Protein AF-A0A318JAJ0-F1 (afdb_monomer)

Nearest PDB structures (foldseek):
  3brn-assembly2_B  TM=4.267E-01  e=3.899E+00  Argas monolakensis
  1l2h-assembly1_A  TM=2.258E-01  e=1.614E+00  Homo sapiens
  7qfq-assembly1_A  TM=2.840E-01  e=5.426E+00  Clostridium botulinum

Sequence (122 aa):
MAQTAVVNPYGKFLEGEDVEIEVAHFAAKNANGLYDVLLKMRGAAAFNAGIDGKTIKYTAVPGGSGVDYQFNGKTRMTMRQNNGISQYQVYLDGRGIAISEVRVRSQEVRPLHLLTASTEGK

Mean predicted aligned error: 5.14 Å

Organism: NCBI:txid401470

pLDDT: mean 87.94, std 11.81, range [30.14, 96.38]

Radius of gyration: 13.62 Å; Cα contacts (8 Å, |Δi|>4): 288; chains: 1; bounding box: 30×40×29 Å

Structure (mmCIF, N/CA/C/O backbone):
data_AF-A0A318JAJ0-F1
#
_entry.id   AF-A0A318JAJ0-F1
#
loop_
_atom_site.group_PD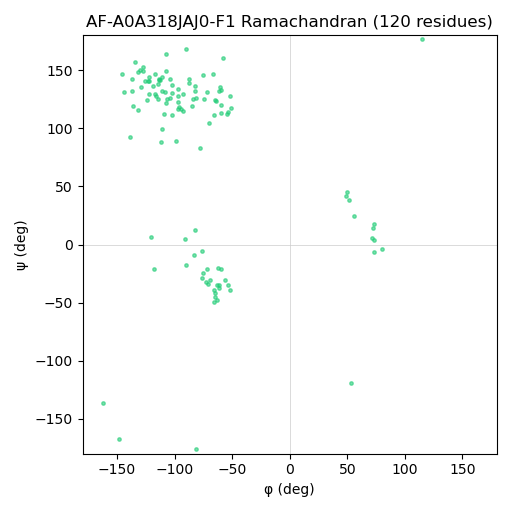B
_atom_site.id
_atom_site.type_symbol
_atom_site.label_atom_id
_atom_site.label_alt_id
_atom_site.label_comp_id
_atom_site.label_asym_id
_atom_site.label_entity_id
_atom_site.label_seq_id
_atom_site.pdbx_PDB_ins_code
_atom_site.Cartn_x
_atom_site.Cartn_y
_atom_site.Cartn_z
_atom_site.occupancy
_atom_site.B_iso_or_equiv
_atom_site.auth_seq_id
_atom_site.auth_comp_id
_atom_site.auth_asym_id
_atom_site.auth_atom_id
_atom_site.pdbx_PDB_model_num
ATOM 1 N N . MET A 1 1 ? 7.367 -27.665 -1.237 1.00 38.91 1 MET A N 1
ATOM 2 C CA . MET A 1 1 ? 8.393 -26.811 -0.603 1.00 38.91 1 MET A CA 1
ATOM 3 C C . MET A 1 1 ? 7.728 -25.492 -0.260 1.00 38.91 1 MET A C 1
ATOM 5 O O . MET A 1 1 ? 7.190 -24.876 -1.170 1.00 38.91 1 MET A O 1
ATOM 9 N N . ALA A 1 2 ? 7.651 -25.118 1.020 1.00 43.25 2 ALA A N 1
ATOM 10 C CA . ALA A 1 2 ? 7.103 -23.820 1.408 1.00 43.25 2 ALA A CA 1
ATOM 11 C C . ALA A 1 2 ? 8.045 -22.742 0.863 1.00 43.25 2 ALA A C 1
ATOM 13 O O . ALA A 1 2 ? 9.211 -22.683 1.248 1.00 43.25 2 ALA A O 1
ATOM 14 N N . GLN A 1 3 ? 7.583 -21.967 -0.114 1.00 51.62 3 GLN A N 1
ATOM 15 C CA . GLN A 1 3 ? 8.354 -20.854 -0.639 1.00 51.62 3 GLN A CA 1
ATOM 16 C C . GLN A 1 3 ? 8.376 -19.788 0.452 1.00 51.62 3 GLN A C 1
ATOM 18 O O . GLN A 1 3 ? 7.354 -19.158 0.704 1.00 51.62 3 GLN A O 1
ATOM 23 N N . THR A 1 4 ? 9.506 -19.646 1.149 1.00 61.28 4 THR A N 1
ATOM 24 C CA . THR A 1 4 ? 9.681 -18.609 2.167 1.00 61.28 4 THR A CA 1
ATOM 25 C C . THR A 1 4 ? 9.339 -17.271 1.530 1.00 61.28 4 THR A C 1
ATOM 27 O O . THR A 1 4 ? 10.008 -16.842 0.589 1.00 61.28 4 THR A O 1
ATOM 30 N N . ALA A 1 5 ? 8.264 -16.639 1.994 1.00 71.19 5 ALA A N 1
ATOM 31 C CA . ALA A 1 5 ? 7.916 -15.300 1.568 1.0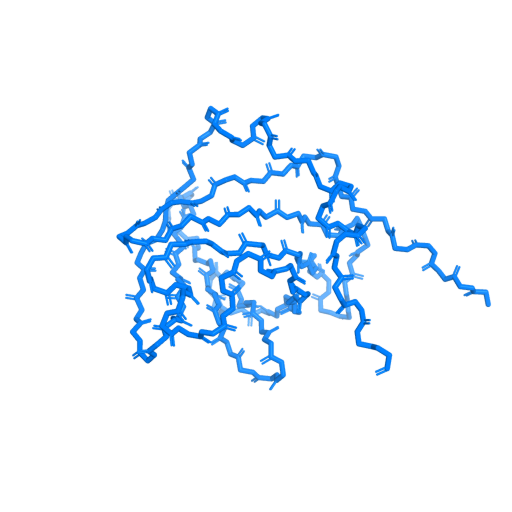0 71.19 5 ALA A CA 1
ATOM 32 C C . ALA A 1 5 ? 9.082 -14.367 1.921 1.00 71.19 5 ALA A C 1
ATOM 34 O O . ALA A 1 5 ? 9.477 -14.263 3.079 1.00 71.19 5 ALA A O 1
ATOM 35 N N . VAL A 1 6 ? 9.662 -13.715 0.914 1.00 84.94 6 VAL A N 1
ATOM 36 C CA . VAL A 1 6 ? 10.736 -12.734 1.101 1.00 84.94 6 VAL A CA 1
ATOM 37 C C . VAL A 1 6 ? 10.178 -11.362 0.762 1.00 84.94 6 VAL A C 1
ATOM 39 O O . VAL A 1 6 ? 9.550 -11.187 -0.283 1.00 84.94 6 VAL A O 1
ATOM 42 N N . VAL A 1 7 ? 10.420 -10.390 1.636 1.00 87.69 7 VAL A N 1
ATOM 43 C CA . VAL A 1 7 ? 10.102 -8.975 1.416 1.00 87.69 7 VAL A CA 1
ATOM 44 C C . VAL A 1 7 ? 11.379 -8.182 1.174 1.00 87.69 7 VAL A C 1
ATOM 46 O O . VAL A 1 7 ? 12.445 -8.522 1.686 1.00 87.69 7 VAL A O 1
ATOM 49 N N . ASN A 1 8 ? 11.274 -7.126 0.375 1.00 88.00 8 ASN A N 1
ATOM 50 C CA . ASN A 1 8 ? 12.351 -6.173 0.161 1.00 88.00 8 ASN A CA 1
ATOM 51 C C . ASN A 1 8 ? 12.722 -5.514 1.507 1.00 88.00 8 ASN A C 1
ATOM 53 O O . ASN A 1 8 ? 11.810 -5.132 2.243 1.00 88.00 8 ASN A O 1
ATOM 57 N N . PRO A 1 9 ? 14.019 -5.366 1.845 1.00 85.38 9 PRO A N 1
ATOM 58 C CA . PRO A 1 9 ? 14.444 -4.695 3.075 1.00 85.38 9 PRO A CA 1
ATOM 59 C C . PRO A 1 9 ? 14.027 -3.219 3.153 1.00 85.38 9 PRO A C 1
ATOM 61 O O . PRO A 1 9 ? 13.966 -2.672 4.252 1.00 85.38 9 PRO A O 1
ATOM 64 N N . TYR A 1 10 ? 13.717 -2.581 2.023 1.00 87.62 10 TYR A N 1
ATOM 65 C CA . TYR A 1 10 ? 13.282 -1.190 1.965 1.00 87.62 10 TYR A CA 1
ATOM 66 C C . TYR A 1 10 ? 11.756 -1.087 2.007 1.00 87.62 10 TYR A C 1
ATOM 68 O O . TYR A 1 10 ? 11.053 -1.523 1.088 1.00 87.62 10 TYR A O 1
ATOM 76 N N . GLY A 1 11 ? 11.247 -0.489 3.083 1.00 89.69 11 GLY A N 1
ATOM 77 C CA . GLY A 1 11 ? 9.841 -0.133 3.210 1.00 89.69 11 GLY A CA 1
ATOM 78 C C . GLY A 1 11 ? 9.546 1.271 2.689 1.00 89.69 11 GLY A C 1
ATOM 79 O O . GLY A 1 11 ? 10.452 2.061 2.422 1.00 89.69 11 GLY A O 1
ATOM 80 N N . LYS A 1 12 ? 8.260 1.586 2.548 1.00 93.75 12 LYS A N 1
ATOM 81 C CA . LYS A 1 12 ? 7.797 2.960 2.335 1.00 93.75 12 LYS A CA 1
ATOM 82 C C . LYS A 1 12 ? 6.826 3.352 3.423 1.00 93.75 12 LYS A C 1
ATOM 84 O O . LYS A 1 12 ? 6.014 2.531 3.842 1.00 93.75 12 LYS A O 1
ATOM 89 N N . PHE A 1 13 ? 6.891 4.608 3.828 1.00 94.75 13 PHE A N 1
ATOM 90 C CA . PHE A 1 13 ? 5.894 5.209 4.688 1.00 94.75 13 PHE A CA 1
ATOM 91 C C . PHE A 1 13 ? 5.061 6.190 3.868 1.00 94.75 13 PHE A C 1
ATOM 93 O O . PHE A 1 13 ? 5.614 7.110 3.262 1.00 94.75 13 PHE A O 1
ATOM 100 N N . LEU A 1 14 ? 3.751 5.974 3.820 1.00 95.31 14 LEU A N 1
ATOM 101 C CA . LEU A 1 14 ? 2.794 6.858 3.167 1.00 95.31 14 LEU A CA 1
ATOM 102 C C . LEU A 1 14 ? 1.882 7.478 4.223 1.00 95.31 14 LEU A C 1
ATOM 104 O O . LEU A 1 14 ? 1.484 6.810 5.173 1.00 95.31 14 LEU A O 1
ATOM 108 N N . GLU A 1 15 ? 1.525 8.737 4.031 1.00 95.06 15 GLU A N 1
ATOM 109 C CA . GLU A 1 15 ? 0.671 9.483 4.951 1.00 95.06 15 GLU A CA 1
ATOM 110 C C . GLU A 1 15 ? -0.361 10.289 4.170 1.00 95.06 15 GLU A C 1
ATOM 112 O O . GLU A 1 15 ? -0.060 10.820 3.097 1.00 95.06 15 GLU A O 1
ATOM 117 N N . GLY A 1 16 ? -1.574 10.370 4.700 1.00 93.19 16 GLY A N 1
ATOM 118 C CA . GLY A 1 16 ? -2.630 11.247 4.213 1.00 93.19 16 GLY A CA 1
ATOM 119 C C . GLY A 1 16 ? -3.531 11.697 5.352 1.00 93.19 16 GLY A C 1
ATOM 120 O O . GLY A 1 16 ? -3.209 11.519 6.524 1.00 93.19 16 GLY A O 1
ATOM 121 N N . GLU A 1 17 ? -4.673 12.276 4.996 1.00 91.50 17 GLU A N 1
ATOM 122 C CA . GLU A 1 17 ? -5.664 12.733 5.971 1.00 91.50 17 GLU A CA 1
ATOM 123 C C . GLU A 1 17 ? -6.147 11.556 6.835 1.00 91.50 17 GLU A C 1
ATOM 125 O O . GLU A 1 17 ? -6.756 10.609 6.333 1.00 91.50 17 GLU A O 1
ATOM 130 N N . ASP A 1 18 ? -5.816 11.606 8.127 1.00 89.44 18 ASP A N 1
ATOM 131 C CA . ASP A 1 18 ? -6.178 10.623 9.154 1.00 89.44 18 ASP A CA 1
ATOM 132 C C . ASP A 1 18 ? -5.768 9.167 8.868 1.00 89.44 18 ASP A C 1
ATOM 134 O O . ASP A 1 18 ? -6.368 8.220 9.401 1.00 89.44 18 ASP A O 1
ATOM 138 N N . VAL A 1 19 ? -4.734 8.970 8.042 1.00 94.19 19 VAL A N 1
ATOM 139 C CA . VAL A 1 19 ? -4.205 7.642 7.728 1.00 94.19 19 VAL A CA 1
ATOM 140 C C . VAL A 1 19 ? -2.689 7.633 7.552 1.00 94.19 19 VAL A C 1
ATOM 142 O O . VAL A 1 19 ? -2.109 8.393 6.779 1.00 94.19 19 VAL A O 1
ATOM 145 N N . GLU A 1 20 ? -2.056 6.682 8.225 1.00 95.50 20 GLU A N 1
ATOM 146 C CA . GLU A 1 20 ? -0.652 6.321 8.079 1.00 95.50 20 GLU A CA 1
ATOM 147 C C . GLU A 1 20 ? -0.545 4.907 7.509 1.00 95.50 20 GLU A C 1
ATOM 149 O O . GLU A 1 20 ? -1.283 4.006 7.916 1.00 95.50 20 GLU A O 1
ATOM 154 N N . ILE A 1 21 ? 0.377 4.681 6.575 1.00 95.44 21 ILE A N 1
ATOM 155 C CA . ILE A 1 21 ? 0.523 3.394 5.897 1.00 95.44 21 ILE A CA 1
ATOM 156 C C . ILE A 1 21 ? 1.994 3.017 5.795 1.00 95.44 21 ILE A C 1
ATOM 158 O O . ILE A 1 21 ? 2.788 3.674 5.124 1.00 95.44 21 ILE A O 1
ATOM 162 N N . GLU A 1 22 ? 2.341 1.888 6.398 1.00 95.50 22 GLU A N 1
ATOM 163 C CA . GLU A 1 22 ? 3.627 1.236 6.184 1.00 95.50 22 GLU A CA 1
ATOM 164 C C . GLU A 1 22 ? 3.497 0.197 5.072 1.00 95.50 22 GLU A C 1
ATOM 166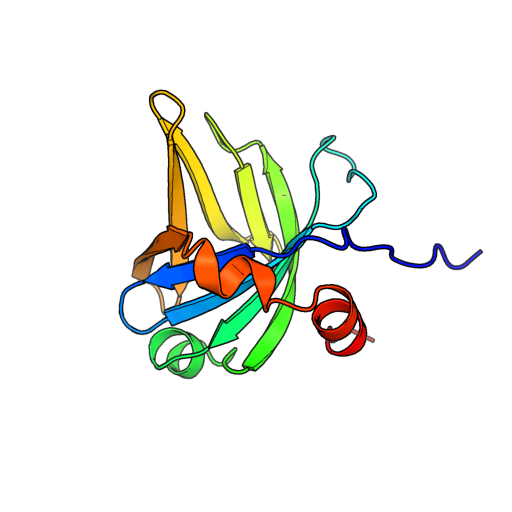 O O . GLU A 1 22 ? 2.608 -0.657 5.103 1.00 95.50 22 GLU A O 1
ATOM 171 N N . VAL A 1 23 ? 4.400 0.264 4.099 1.00 95.06 23 VAL A N 1
ATOM 172 C CA . VAL A 1 23 ? 4.406 -0.578 2.903 1.00 95.06 23 VAL A CA 1
ATOM 173 C C . VAL A 1 23 ? 5.667 -1.427 2.878 1.00 95.06 23 VAL A C 1
ATOM 175 O O . VAL A 1 23 ? 6.778 -0.899 2.949 1.00 95.06 23 VAL A O 1
ATOM 178 N N . ALA A 1 24 ? 5.507 -2.731 2.676 1.00 94.38 24 ALA A N 1
ATOM 179 C CA . ALA A 1 24 ? 6.593 -3.632 2.311 1.00 94.38 24 ALA A CA 1
ATOM 180 C C . ALA A 1 24 ? 6.282 -4.331 0.993 1.00 94.38 24 ALA A C 1
ATOM 182 O O . ALA A 1 24 ? 5.218 -4.920 0.840 1.00 94.38 24 ALA A O 1
ATOM 183 N N . HIS A 1 25 ? 7.223 -4.299 0.054 1.00 93.69 25 HIS A N 1
ATOM 184 C CA . HIS A 1 25 ? 7.086 -5.009 -1.215 1.00 93.69 25 HIS A CA 1
ATOM 185 C C . HIS A 1 25 ? 7.607 -6.433 -1.061 1.00 93.69 25 HIS A C 1
ATOM 187 O O . HIS A 1 25 ? 8.659 -6.644 -0.455 1.00 93.69 25 HIS A O 1
ATOM 193 N N . PHE A 1 26 ? 6.917 -7.409 -1.640 1.00 92.12 26 PHE A N 1
ATOM 194 C CA . PHE A 1 26 ? 7.483 -8.745 -1.792 1.00 92.12 26 PHE A CA 1
ATOM 195 C C . PHE A 1 26 ? 8.665 -8.701 -2.772 1.00 92.12 26 PHE A C 1
ATOM 197 O O . PHE A 1 26 ? 8.685 -7.905 -3.706 1.00 92.12 26 PHE A O 1
ATOM 204 N N . ALA A 1 27 ? 9.671 -9.546 -2.552 1.00 90.06 27 ALA A N 1
ATOM 205 C CA . ALA A 1 27 ? 10.846 -9.634 -3.418 1.00 90.06 27 ALA A CA 1
ATOM 206 C C . ALA A 1 27 ? 10.550 -10.386 -4.727 1.00 90.06 27 ALA A C 1
ATOM 208 O O . ALA A 1 27 ? 11.172 -10.120 -5.755 1.00 90.06 27 ALA A O 1
ATOM 209 N N . ALA A 1 28 ? 9.595 -11.318 -4.698 1.00 90.19 28 ALA A N 1
ATOM 210 C CA . ALA A 1 28 ? 9.147 -12.052 -5.873 1.00 90.19 28 ALA A CA 1
ATOM 211 C C . ALA A 1 28 ? 8.030 -11.293 -6.601 1.00 90.19 28 ALA A C 1
ATOM 213 O O . ALA A 1 28 ? 7.150 -10.700 -5.974 1.00 90.19 28 ALA A O 1
ATOM 214 N N . LYS A 1 29 ? 8.055 -11.352 -7.935 1.00 92.38 29 LYS A N 1
ATOM 215 C CA . LYS A 1 29 ? 6.956 -10.872 -8.773 1.00 92.38 29 LYS A CA 1
ATOM 216 C C . LYS A 1 29 ? 5.792 -11.864 -8.739 1.00 92.38 29 LYS A C 1
ATOM 218 O O . LYS A 1 29 ? 6.008 -13.073 -8.683 1.00 92.38 29 LYS A O 1
ATOM 223 N N . ASN A 1 30 ? 4.572 -11.349 -8.808 1.00 91.38 30 ASN A N 1
ATOM 224 C CA . ASN A 1 30 ? 3.358 -12.138 -8.966 1.00 91.38 30 ASN A CA 1
ATOM 225 C C . ASN A 1 30 ? 3.120 -12.517 -10.444 1.00 91.38 30 ASN A C 1
ATOM 227 O O . ASN A 1 30 ? 3.924 -12.196 -11.322 1.00 91.38 30 ASN A O 1
ATOM 231 N N . ALA A 1 31 ? 1.991 -13.174 -10.731 1.00 90.75 31 ALA A N 1
ATOM 232 C CA . ALA A 1 31 ? 1.622 -13.607 -12.084 1.00 90.75 31 ALA A CA 1
ATOM 233 C C . ALA A 1 31 ? 1.502 -12.457 -13.108 1.00 90.75 31 ALA A C 1
ATOM 235 O O . ALA A 1 31 ? 1.636 -12.690 -14.305 1.00 90.75 31 ALA A O 1
ATOM 236 N N . ASN A 1 32 ? 1.306 -11.219 -12.645 1.00 90.38 32 ASN A N 1
ATOM 237 C CA . ASN A 1 32 ? 1.236 -10.023 -13.486 1.00 90.38 32 ASN A CA 1
ATOM 238 C C . ASN A 1 32 ? 2.605 -9.349 -13.683 1.00 90.38 32 ASN A C 1
ATOM 240 O O . ASN A 1 32 ? 2.681 -8.260 -14.247 1.00 90.38 32 ASN A O 1
ATOM 244 N N . GLY A 1 33 ? 3.693 -9.942 -13.179 1.00 91.44 33 GLY A N 1
ATOM 245 C CA . GLY A 1 33 ? 5.029 -9.348 -13.241 1.00 91.44 33 GLY A CA 1
ATOM 246 C C . GLY A 1 33 ? 5.231 -8.151 -12.300 1.00 91.44 33 GLY A C 1
ATOM 247 O O . GLY A 1 33 ? 6.224 -7.431 -12.449 1.00 91.44 33 GLY A O 1
ATOM 248 N N . LEU A 1 34 ? 4.321 -7.946 -11.342 1.00 94.25 34 LEU A N 1
ATOM 249 C CA . LEU A 1 34 ? 4.329 -6.854 -10.364 1.00 94.25 34 LEU A CA 1
ATOM 250 C C . LEU A 1 34 ? 4.686 -7.365 -8.964 1.00 94.25 34 LEU A C 1
ATOM 252 O O . LEU A 1 34 ? 4.628 -8.562 -8.697 1.00 94.25 34 LEU A O 1
ATOM 256 N N . TYR A 1 35 ? 5.051 -6.458 -8.060 1.00 93.12 35 TYR A N 1
ATOM 257 C CA . TYR A 1 35 ? 5.369 -6.801 -6.675 1.00 93.12 35 TYR A CA 1
ATOM 258 C C . TYR A 1 35 ? 4.134 -6.620 -5.800 1.00 93.12 35 TYR A C 1
ATOM 260 O O . TYR A 1 35 ? 3.648 -5.500 -5.642 1.00 93.12 35 TYR A O 1
ATOM 268 N N . ASP A 1 36 ? 3.646 -7.719 -5.223 1.00 94.38 36 ASP A N 1
ATOM 269 C CA . ASP A 1 36 ? 2.643 -7.657 -4.160 1.00 94.38 36 ASP A CA 1
ATOM 270 C C . ASP A 1 36 ? 3.175 -6.821 -2.990 1.00 94.38 36 ASP A C 1
ATOM 272 O O . ASP A 1 36 ? 4.390 -6.648 -2.821 1.00 94.38 36 ASP A O 1
ATOM 276 N N . VAL A 1 37 ? 2.268 -6.336 -2.144 1.00 95.00 37 VAL A N 1
ATOM 277 C CA . VAL A 1 37 ? 2.634 -5.515 -0.988 1.00 95.00 37 VAL A CA 1
ATOM 278 C C . VAL A 1 37 ? 1.948 -5.985 0.283 1.00 95.00 37 VAL A C 1
ATOM 280 O O . VAL A 1 37 ? 0.825 -6.483 0.263 1.00 95.00 37 VAL A O 1
ATOM 283 N N . LEU A 1 38 ? 2.627 -5.797 1.407 1.00 94.31 38 LEU A N 1
ATOM 284 C CA . LEU A 1 38 ? 2.028 -5.785 2.731 1.00 94.31 38 LEU A CA 1
ATOM 285 C C . LEU A 1 38 ? 1.779 -4.337 3.114 1.00 94.31 38 LEU A C 1
ATOM 287 O O . LEU A 1 38 ? 2.704 -3.526 3.061 1.00 94.31 38 LEU A O 1
ATOM 291 N N . LEU A 1 39 ? 0.546 -4.035 3.507 1.00 93.88 39 LEU A N 1
ATOM 292 C CA . LEU A 1 39 ? 0.175 -2.723 4.018 1.00 93.88 39 LEU A CA 1
ATOM 293 C C . LEU A 1 39 ? -0.261 -2.873 5.468 1.00 93.88 39 LEU A C 1
ATOM 295 O O . LEU A 1 39 ? -1.144 -3.682 5.768 1.00 93.88 39 LEU A O 1
ATOM 299 N N . LYS A 1 40 ? 0.339 -2.074 6.347 1.00 94.50 40 LYS A N 1
ATOM 300 C CA . LYS A 1 40 ? -0.161 -1.843 7.701 1.00 94.50 40 LYS A CA 1
ATOM 301 C C . LYS A 1 40 ? -0.695 -0.428 7.771 1.00 94.50 40 LYS A C 1
ATOM 303 O O . LYS A 1 40 ? 0.075 0.522 7.668 1.00 94.50 40 LYS A O 1
ATOM 308 N N . MET A 1 41 ? -2.008 -0.314 7.922 1.00 93.62 41 MET A N 1
ATOM 309 C CA . MET A 1 41 ? -2.706 0.969 7.946 1.00 93.62 41 MET A CA 1
ATOM 310 C C . MET A 1 41 ? -3.059 1.334 9.383 1.00 93.62 41 MET A C 1
ATOM 312 O O . MET A 1 41 ? -3.490 0.470 10.149 1.00 93.62 41 MET A O 1
ATOM 316 N N . ARG A 1 42 ? -2.859 2.597 9.750 1.00 93.44 42 ARG A N 1
ATOM 317 C CA . ARG A 1 42 ? -3.209 3.142 11.062 1.00 93.44 42 ARG A CA 1
ATOM 318 C C . ARG A 1 42 ? -3.923 4.478 10.932 1.00 93.44 42 ARG A C 1
ATOM 320 O O . ARG A 1 42 ? -3.743 5.161 9.930 1.00 93.44 42 ARG A O 1
ATOM 327 N N . GLY A 1 43 ? -4.696 4.850 11.946 1.00 92.19 43 GLY A N 1
ATOM 328 C CA . GLY A 1 43 ? -5.380 6.147 12.018 1.00 92.19 43 GLY A CA 1
ATOM 329 C C . GLY A 1 43 ? -6.902 6.028 11.988 1.00 92.19 43 GLY A C 1
ATOM 330 O O . GLY A 1 43 ? -7.449 4.929 11.862 1.00 92.19 43 GLY A O 1
ATOM 331 N N . ALA A 1 44 ? -7.604 7.158 12.112 1.00 90.56 44 ALA A N 1
ATOM 332 C CA . ALA A 1 44 ? -9.061 7.169 12.255 1.00 90.56 44 ALA A CA 1
ATOM 333 C C . ALA A 1 44 ? -9.772 6.561 11.033 1.00 90.56 44 ALA A C 1
ATOM 335 O O . ALA A 1 44 ? -10.725 5.796 11.190 1.00 90.56 44 ALA A O 1
ATOM 336 N N . ALA A 1 45 ? -9.263 6.802 9.819 1.00 90.00 45 ALA A N 1
ATOM 337 C CA . ALA A 1 45 ? -9.818 6.201 8.607 1.00 90.00 45 ALA A CA 1
ATOM 338 C C . ALA A 1 45 ? -9.646 4.669 8.576 1.00 90.00 45 ALA A C 1
ATOM 340 O O . ALA A 1 45 ? -10.552 3.939 8.167 1.00 90.00 45 ALA A O 1
ATOM 341 N N . ALA A 1 46 ? -8.499 4.162 9.042 1.00 89.81 46 ALA A N 1
ATOM 342 C CA . ALA A 1 46 ? -8.247 2.724 9.148 1.00 89.81 46 ALA A CA 1
ATOM 343 C C . ALA A 1 46 ? -9.084 2.074 10.264 1.00 89.81 46 ALA A C 1
ATOM 345 O O . ALA A 1 46 ? -9.532 0.932 10.115 1.00 89.81 46 ALA A O 1
ATOM 346 N N . PHE A 1 47 ? -9.326 2.809 11.354 1.00 90.69 47 PHE A N 1
ATOM 347 C CA . PHE A 1 47 ? -10.161 2.381 12.476 1.00 90.69 47 PHE A CA 1
ATOM 348 C C . PHE A 1 47 ? -11.620 2.230 12.053 1.00 90.69 47 PHE A C 1
ATOM 350 O O . PHE A 1 47 ? -12.196 1.160 12.248 1.00 90.69 47 PHE A O 1
ATOM 357 N N . ASN A 1 48 ? -12.181 3.235 11.376 1.00 88.50 48 ASN A N 1
ATOM 358 C CA . ASN A 1 48 ? -13.545 3.175 10.842 1.00 88.50 48 ASN A CA 1
ATOM 359 C C . ASN A 1 48 ? -13.709 2.040 9.818 1.00 88.50 48 ASN A C 1
ATOM 361 O O . ASN A 1 48 ? -14.734 1.364 9.786 1.00 88.50 48 ASN A O 1
ATOM 365 N N . ALA A 1 49 ? -12.663 1.757 9.036 1.00 86.00 49 ALA A N 1
ATOM 366 C CA . ALA A 1 49 ? -12.628 0.619 8.120 1.00 86.00 49 ALA A CA 1
ATOM 367 C C . ALA A 1 49 ? -12.400 -0.751 8.809 1.00 86.00 49 ALA A C 1
ATOM 369 O O . ALA A 1 49 ? -12.432 -1.782 8.134 1.00 86.00 49 ALA A O 1
ATOM 370 N N . GLY A 1 50 ? -12.151 -0.793 10.125 1.00 87.62 50 GLY A N 1
ATOM 371 C CA . GLY A 1 50 ? -11.955 -2.021 10.911 1.00 87.62 50 GLY A CA 1
ATOM 372 C C . GLY A 1 50 ? -10.617 -2.741 10.680 1.00 87.62 50 GLY A C 1
ATOM 373 O O . GLY A 1 50 ? -10.481 -3.934 10.997 1.00 87.62 50 GLY A O 1
ATOM 374 N N . ILE A 1 51 ? -9.630 -2.045 10.107 1.00 88.25 51 ILE A N 1
ATOM 375 C CA . ILE A 1 51 ? -8.316 -2.599 9.735 1.00 88.25 51 ILE A CA 1
ATOM 376 C C . ILE A 1 51 ? -7.133 -1.904 10.415 1.00 88.25 51 ILE A C 1
ATOM 378 O O . ILE A 1 51 ? -5.987 -2.222 10.104 1.00 88.25 51 ILE A O 1
ATOM 382 N N . ASP A 1 52 ? -7.402 -0.993 11.351 1.00 91.75 52 ASP A N 1
ATOM 383 C CA . ASP A 1 52 ? -6.374 -0.298 12.126 1.00 91.75 52 ASP A CA 1
ATOM 384 C C . ASP A 1 52 ? -5.381 -1.271 12.776 1.00 91.75 52 ASP A C 1
ATOM 386 O O . ASP A 1 52 ? -5.753 -2.263 13.410 1.00 91.75 52 ASP A O 1
ATOM 390 N N . GLY A 1 53 ? -4.095 -1.012 12.546 1.00 88.25 53 GLY A N 1
ATOM 391 C CA . GLY A 1 53 ? -2.981 -1.795 13.070 1.00 88.25 53 GLY A CA 1
ATOM 392 C C . GLY A 1 53 ? -2.777 -3.167 12.421 1.00 88.25 53 GLY A C 1
ATOM 393 O O . GLY A 1 53 ? -1.758 -3.805 12.703 1.00 88.25 53 GLY A O 1
ATOM 394 N N . LYS A 1 54 ? -3.678 -3.620 11.539 1.00 90.19 54 LYS A N 1
ATOM 395 C CA . LYS A 1 54 ? -3.565 -4.919 10.863 1.00 90.19 54 LYS A CA 1
ATOM 396 C C . LYS A 1 54 ? -2.634 -4.824 9.663 1.00 90.19 54 LYS A C 1
ATOM 398 O O . LYS A 1 54 ? -2.735 -3.902 8.856 1.00 90.19 54 LYS A O 1
ATOM 403 N N . THR A 1 55 ? -1.773 -5.827 9.515 1.00 92.06 55 THR A N 1
ATOM 404 C CA . THR A 1 55 ? -0.957 -5.991 8.313 1.00 92.06 55 THR A CA 1
ATOM 405 C C . THR A 1 55 ? -1.631 -6.972 7.365 1.00 92.06 55 THR A C 1
ATOM 407 O O . THR A 1 55 ? -1.825 -8.138 7.708 1.00 92.06 55 THR A O 1
ATOM 410 N N . ILE A 1 56 ? -1.982 -6.498 6.172 1.00 91.88 56 ILE A N 1
ATOM 411 C CA . ILE A 1 56 ? -2.734 -7.259 5.170 1.00 91.88 56 ILE A CA 1
ATOM 412 C C . ILE A 1 56 ? -1.924 -7.319 3.872 1.00 91.88 56 ILE A C 1
ATOM 414 O O . ILE A 1 56 ? -1.293 -6.334 3.481 1.00 91.88 56 ILE A O 1
ATOM 418 N N . LYS A 1 57 ? -1.950 -8.473 3.194 1.00 93.31 57 LYS A N 1
ATOM 419 C CA . LYS A 1 57 ? -1.371 -8.644 1.857 1.00 93.31 57 LYS A CA 1
ATOM 420 C C . LYS A 1 57 ? -2.332 -8.149 0.778 1.00 93.31 57 LYS A C 1
ATOM 422 O O . LYS A 1 57 ? -3.495 -8.542 0.752 1.00 93.31 57 LYS A O 1
ATOM 427 N N . TYR A 1 58 ? -1.808 -7.355 -0.148 1.00 94.06 58 TYR A N 1
ATOM 428 C CA . TYR A 1 58 ? -2.514 -6.862 -1.322 1.00 94.06 58 TYR A CA 1
ATOM 429 C C . TYR A 1 58 ? -1.828 -7.361 -2.589 1.00 94.06 58 TYR A C 1
ATOM 431 O O . TYR A 1 58 ? -0.599 -7.323 -2.711 1.00 94.06 58 TYR A O 1
ATOM 439 N N . THR A 1 59 ? -2.639 -7.808 -3.541 1.00 95.19 59 THR A N 1
ATOM 440 C CA . THR A 1 59 ? -2.176 -8.256 -4.851 1.00 95.19 59 THR A CA 1
ATOM 441 C C . THR A 1 59 ? -2.006 -7.060 -5.769 1.00 95.19 59 THR A C 1
ATOM 443 O O . THR A 1 59 ? -2.946 -6.289 -5.961 1.00 95.19 59 THR A O 1
ATOM 446 N N . ALA A 1 60 ? -0.820 -6.910 -6.349 1.00 96.12 60 ALA A N 1
ATOM 447 C CA . ALA A 1 60 ? -0.565 -5.865 -7.332 1.00 96.12 60 ALA A CA 1
ATOM 448 C C . ALA A 1 60 ? -1.075 -6.286 -8.718 1.00 96.12 60 ALA A C 1
ATOM 450 O O . ALA A 1 60 ? -0.691 -7.329 -9.253 1.00 96.12 60 ALA A O 1
ATOM 451 N N . VAL A 1 61 ? -1.915 -5.463 -9.334 1.00 96.38 61 VAL A N 1
ATOM 452 C CA . VAL A 1 61 ? -2.415 -5.677 -10.696 1.00 96.38 61 VAL A CA 1
ATOM 453 C C . VAL A 1 61 ? -2.182 -4.425 -11.547 1.00 96.38 61 VAL A C 1
ATOM 455 O O . VAL A 1 61 ? -2.108 -3.319 -11.001 1.00 96.38 61 VAL A O 1
ATOM 458 N N . PRO A 1 62 ? -2.034 -4.559 -12.876 1.00 94.69 62 PRO A N 1
ATOM 459 C CA . PRO A 1 62 ? -1.901 -3.402 -13.754 1.00 94.69 62 PRO A CA 1
ATOM 460 C C . PRO A 1 62 ? -3.128 -2.488 -13.646 1.00 94.69 62 PRO A C 1
ATOM 462 O O . PRO A 1 62 ? -4.261 -2.962 -13.711 1.00 94.69 62 PRO A O 1
ATOM 465 N N . GLY A 1 63 ? -2.905 -1.181 -13.500 1.00 89.81 63 GLY A N 1
ATOM 466 C CA . GLY A 1 63 ? -3.970 -0.186 -13.372 1.00 89.81 63 GLY A CA 1
ATOM 467 C C . GLY A 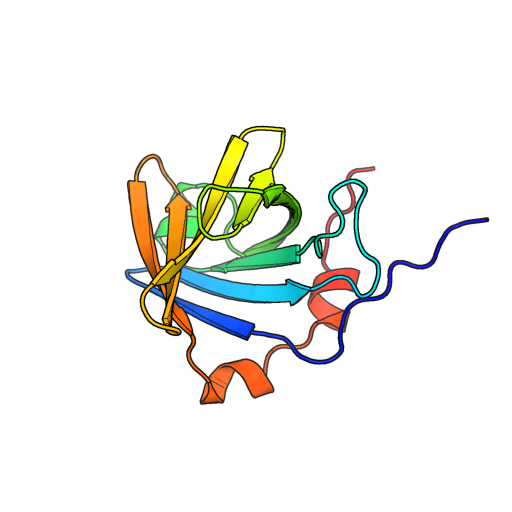1 63 ? -3.656 1.069 -14.178 1.00 89.81 63 GLY A C 1
ATOM 468 O O . GLY A 1 63 ? -2.989 1.979 -13.688 1.00 89.81 63 GLY A O 1
ATOM 469 N N . GLY A 1 64 ? -4.125 1.137 -15.427 1.00 86.69 64 GLY A N 1
ATOM 470 C CA . GLY A 1 64 ? -3.871 2.279 -16.315 1.00 86.69 64 GLY A CA 1
ATOM 471 C C . GLY A 1 64 ? -2.377 2.610 -16.430 1.00 86.69 64 GLY A C 1
ATOM 472 O O . GLY A 1 64 ? -1.585 1.770 -16.844 1.00 86.69 64 GLY A O 1
ATOM 473 N N . SER A 1 65 ? -1.987 3.826 -16.029 1.00 88.88 65 SER A N 1
ATOM 474 C CA . SER A 1 65 ? -0.588 4.290 -16.006 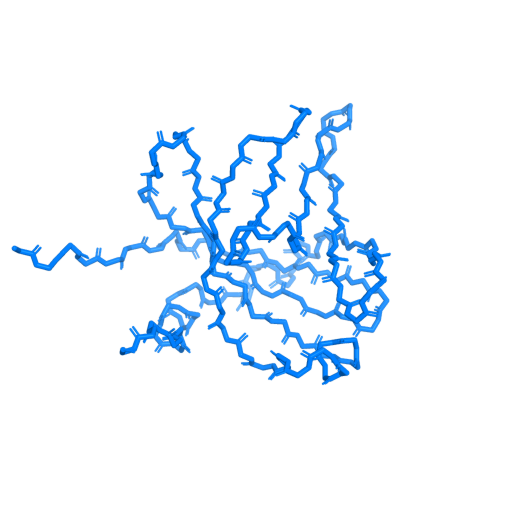1.00 88.88 65 SER A CA 1
ATOM 475 C C . SER A 1 65 ? 0.216 3.854 -14.768 1.00 88.88 65 SER A C 1
ATOM 477 O O . SER A 1 65 ? 1.289 4.397 -14.504 1.00 88.88 65 SER A O 1
ATOM 479 N N . GLY A 1 66 ? -0.292 2.923 -13.960 1.00 93.00 66 GLY A N 1
ATOM 480 C CA . GLY A 1 66 ? 0.387 2.462 -12.754 1.00 93.00 66 GLY A CA 1
ATOM 481 C C . GLY A 1 66 ? -0.144 1.130 -12.232 1.00 93.00 66 GLY A C 1
ATOM 482 O O . GLY A 1 66 ? -0.334 0.182 -12.993 1.00 93.00 66 GLY A O 1
ATOM 483 N N . VAL A 1 67 ? -0.336 1.044 -10.916 1.00 95.38 67 VAL A N 1
ATOM 484 C CA . VAL A 1 67 ? -0.624 -0.208 -10.203 1.00 95.38 67 VAL A CA 1
ATOM 485 C C . VAL A 1 67 ? -1.852 -0.046 -9.320 1.00 95.38 67 VAL A C 1
ATOM 487 O O . VAL A 1 67 ? -1.976 0.941 -8.592 1.00 95.38 67 VAL A O 1
ATOM 490 N N . ASP A 1 68 ? -2.728 -1.042 -9.356 1.00 96.38 68 ASP A N 1
ATOM 491 C CA . ASP A 1 68 ? -3.821 -1.214 -8.408 1.00 96.38 68 ASP A CA 1
ATOM 492 C C . ASP A 1 68 ? -3.432 -2.297 -7.405 1.00 96.38 68 ASP A C 1
ATOM 494 O O . ASP A 1 68 ? -3.011 -3.391 -7.773 1.00 96.38 68 ASP A O 1
ATOM 498 N N . TYR A 1 69 ? -3.594 -2.004 -6.124 1.00 95.81 69 TYR A N 1
ATOM 499 C CA . TYR A 1 69 ? -3.386 -2.949 -5.041 1.00 95.81 69 TYR A CA 1
ATOM 500 C C . TYR A 1 69 ? -4.745 -3.434 -4.561 1.00 95.81 69 TYR A C 1
ATOM 502 O O . TYR A 1 69 ? -5.552 -2.674 -4.007 1.00 95.81 69 TYR A O 1
ATOM 510 N N . GLN A 1 70 ? -5.012 -4.710 -4.816 1.00 94.81 70 GLN A N 1
ATOM 511 C CA . GLN A 1 70 ? -6.297 -5.333 -4.563 1.00 94.81 70 GLN A CA 1
ATOM 512 C C . GLN A 1 70 ? -6.269 -6.208 -3.318 1.00 94.81 70 GLN A C 1
ATOM 514 O O . GLN A 1 70 ? -5.308 -6.929 -3.059 1.00 94.81 70 GLN A O 1
ATOM 519 N N . PHE A 1 71 ? -7.372 -6.184 -2.579 1.00 92.19 71 PHE A N 1
ATOM 520 C CA . PHE A 1 71 ? -7.659 -7.139 -1.518 1.00 92.19 71 PHE A CA 1
ATOM 521 C C . PHE A 1 71 ? -9.008 -7.791 -1.807 1.00 92.19 71 PHE A C 1
ATOM 523 O O . PHE A 1 71 ? -10.005 -7.090 -2.005 1.00 92.19 71 PHE A O 1
ATOM 530 N N . ASN A 1 72 ? -9.034 -9.124 -1.874 1.00 88.94 72 ASN A N 1
ATOM 531 C CA . ASN A 1 72 ? -10.212 -9.918 -2.247 1.00 88.94 72 ASN A CA 1
ATOM 532 C C . ASN A 1 72 ? -10.884 -9.429 -3.549 1.00 88.94 72 ASN A C 1
ATOM 534 O O . ASN A 1 72 ? -12.099 -9.246 -3.605 1.00 88.94 72 ASN A O 1
ATOM 538 N N . GLY A 1 73 ? -10.076 -9.149 -4.580 1.00 87.94 73 GLY A N 1
ATOM 539 C CA . GLY A 1 73 ? -10.541 -8.704 -5.903 1.00 87.94 73 GLY A CA 1
ATOM 540 C C . GLY A 1 73 ? -11.055 -7.261 -5.972 1.00 87.94 73 GLY A C 1
ATOM 541 O O . GLY A 1 73 ? -11.528 -6.834 -7.021 1.00 87.94 73 GLY A O 1
ATOM 542 N N . LYS A 1 74 ? -10.975 -6.490 -4.878 1.00 91.12 74 LYS A N 1
ATOM 543 C CA . LYS A 1 74 ? -11.365 -5.073 -4.845 1.00 91.12 74 LYS A CA 1
ATOM 544 C C . LYS A 1 74 ? -10.135 -4.185 -4.730 1.00 91.12 74 LYS A C 1
ATOM 546 O O . LYS A 1 74 ? -9.308 -4.408 -3.847 1.00 91.12 74 LYS A O 1
ATOM 551 N N . THR A 1 75 ? -10.040 -3.155 -5.567 1.00 94.25 75 THR A N 1
ATOM 552 C CA . THR A 1 75 ? -8.985 -2.137 -5.469 1.00 94.25 75 THR A CA 1
ATOM 553 C C . THR A 1 75 ? -9.127 -1.362 -4.161 1.00 94.25 75 THR A C 1
ATOM 555 O O . THR A 1 75 ? -10.182 -0.804 -3.863 1.00 94.25 75 THR A O 1
ATOM 558 N N . ARG A 1 76 ? -8.062 -1.363 -3.356 1.00 94.31 76 ARG A N 1
ATOM 559 C CA . ARG A 1 76 ? -7.997 -0.684 -2.052 1.00 94.31 76 ARG A CA 1
ATOM 560 C C . ARG A 1 76 ? -6.934 0.394 -1.998 1.00 94.31 76 ARG A C 1
ATOM 562 O O . ARG A 1 76 ? -7.041 1.295 -1.180 1.00 94.31 76 ARG A O 1
ATOM 569 N N . MET A 1 77 ? -5.944 0.335 -2.876 1.00 95.62 77 MET A N 1
ATOM 570 C CA . MET A 1 77 ? -4.988 1.412 -3.072 1.00 95.62 77 MET A CA 1
ATOM 571 C C . MET A 1 77 ? -4.602 1.461 -4.543 1.00 95.62 77 MET A C 1
ATOM 573 O O . MET A 1 77 ? -4.529 0.428 -5.202 1.00 95.62 77 MET A O 1
ATOM 577 N N . THR A 1 78 ? -4.342 2.649 -5.061 1.00 96.06 78 THR A N 1
ATOM 578 C CA . THR A 1 78 ? -3.820 2.857 -6.409 1.00 96.06 78 THR A CA 1
ATOM 579 C C . THR A 1 78 ? -2.570 3.697 -6.334 1.00 96.06 78 THR A C 1
ATOM 581 O O . THR A 1 78 ? -2.511 4.668 -5.582 1.00 96.06 78 THR A O 1
ATOM 584 N N . MET A 1 79 ? -1.597 3.354 -7.162 1.00 95.25 79 MET A N 1
ATOM 585 C CA . MET A 1 79 ? -0.478 4.213 -7.494 1.00 95.25 79 MET A CA 1
ATOM 586 C C . MET A 1 79 ? -0.586 4.557 -8.975 1.00 95.25 79 MET A C 1
ATOM 588 O O . MET A 1 79 ? -0.650 3.666 -9.825 1.00 95.25 79 MET A O 1
ATOM 592 N N . ARG A 1 80 ? -0.589 5.845 -9.297 1.00 94.06 80 ARG A N 1
ATOM 593 C CA . ARG A 1 80 ? -0.506 6.344 -10.671 1.00 94.06 80 ARG A CA 1
ATOM 594 C C . ARG A 1 80 ? 0.809 7.070 -10.855 1.00 94.06 80 ARG A C 1
ATOM 596 O O . ARG A 1 80 ? 1.267 7.771 -9.955 1.00 94.06 80 ARG A O 1
ATOM 603 N N . GLN A 1 81 ? 1.413 6.897 -12.022 1.00 88.81 81 GLN A N 1
ATOM 604 C CA . GLN A 1 81 ? 2.581 7.669 -12.405 1.00 88.81 81 GLN A CA 1
ATOM 605 C C . GLN A 1 81 ? 2.123 8.832 -13.281 1.00 88.81 81 GLN A C 1
ATOM 607 O O . GLN A 1 81 ? 1.471 8.626 -14.305 1.00 88.81 81 GLN A O 1
ATOM 612 N N . ASN A 1 82 ? 2.441 10.052 -12.859 1.00 83.69 82 ASN A N 1
ATOM 613 C CA . ASN A 1 82 ? 2.128 11.268 -13.596 1.00 83.69 82 ASN A CA 1
ATOM 614 C C . ASN A 1 82 ? 3.383 12.141 -13.662 1.00 83.69 82 ASN A C 1
ATOM 616 O O . ASN A 1 82 ? 3.905 12.549 -12.626 1.00 83.69 82 ASN A O 1
ATOM 620 N N . ASN A 1 83 ? 3.911 12.365 -14.869 1.00 84.44 83 ASN A N 1
ATOM 621 C CA . ASN A 1 83 ? 5.134 13.144 -15.111 1.00 84.44 83 ASN A CA 1
ATOM 622 C C . ASN A 1 83 ? 6.325 12.740 -14.216 1.00 84.44 83 ASN A C 1
ATOM 624 O O . ASN A 1 83 ? 7.037 13.584 -13.680 1.00 84.44 83 ASN A O 1
ATOM 628 N N . GLY A 1 84 ? 6.523 11.432 -14.013 1.00 80.25 84 GLY A N 1
ATOM 629 C CA . GLY A 1 84 ? 7.598 10.891 -13.169 1.00 80.25 84 GLY A CA 1
ATOM 630 C C . GLY A 1 84 ? 7.321 10.925 -11.659 1.00 80.25 84 GLY A C 1
ATOM 631 O O . GLY A 1 84 ? 8.102 10.367 -10.891 1.00 80.25 84 GLY A O 1
ATOM 632 N N . ILE A 1 85 ? 6.198 11.501 -11.226 1.00 83.44 85 ILE A N 1
ATOM 633 C CA . ILE A 1 85 ? 5.775 11.561 -9.824 1.00 83.44 85 ILE A CA 1
ATOM 634 C C . ILE A 1 85 ? 4.778 10.431 -9.550 1.00 83.44 85 ILE A C 1
ATOM 636 O O . ILE A 1 85 ? 3.847 10.199 -10.322 1.00 83.44 85 ILE A O 1
ATOM 640 N N . SER A 1 86 ? 4.979 9.712 -8.443 1.00 88.94 86 SER A N 1
ATOM 641 C CA . SER A 1 86 ? 4.022 8.708 -7.966 1.00 88.94 86 SER A CA 1
ATOM 642 C C . SER A 1 86 ? 2.938 9.384 -7.133 1.00 88.94 86 SER A C 1
ATOM 644 O O . SER A 1 86 ? 3.237 9.980 -6.101 1.00 88.94 86 SER A O 1
ATOM 646 N N . GLN A 1 87 ? 1.691 9.273 -7.576 1.00 91.62 87 GLN A N 1
ATOM 647 C CA . GLN A 1 87 ? 0.508 9.711 -6.843 1.00 91.62 87 GLN A CA 1
ATOM 648 C C . GLN A 1 87 ? -0.185 8.484 -6.266 1.00 91.62 87 GLN A C 1
ATO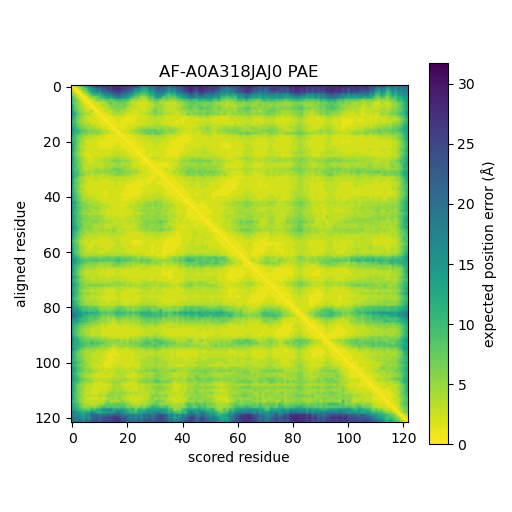M 650 O O . GLN A 1 87 ? -0.487 7.542 -7.004 1.00 91.62 87 GLN A O 1
ATOM 655 N N . TYR A 1 88 ? -0.424 8.489 -4.959 1.00 94.62 88 TYR A N 1
ATOM 656 C CA . TYR A 1 88 ? -1.065 7.379 -4.272 1.00 94.62 88 TYR A CA 1
ATOM 657 C C . TYR A 1 88 ? -2.439 7.799 -3.758 1.00 94.62 88 TYR A C 1
ATOM 659 O O . TYR A 1 88 ? -2.634 8.911 -3.267 1.00 94.62 88 TYR A O 1
ATOM 667 N N . GLN A 1 89 ? -3.386 6.876 -3.848 1.00 95.44 89 GLN A N 1
ATOM 668 C CA . GLN A 1 89 ? -4.716 7.026 -3.278 1.00 95.44 89 GLN A CA 1
ATOM 669 C C . GLN A 1 89 ? -5.115 5.715 -2.612 1.00 95.44 89 GLN A C 1
ATOM 671 O O . GLN A 1 89 ? -4.964 4.651 -3.211 1.00 95.44 89 GLN A O 1
ATOM 676 N N . VAL A 1 90 ? -5.611 5.782 -1.381 1.00 95.44 90 VAL A N 1
ATOM 677 C CA . VAL A 1 90 ? -6.1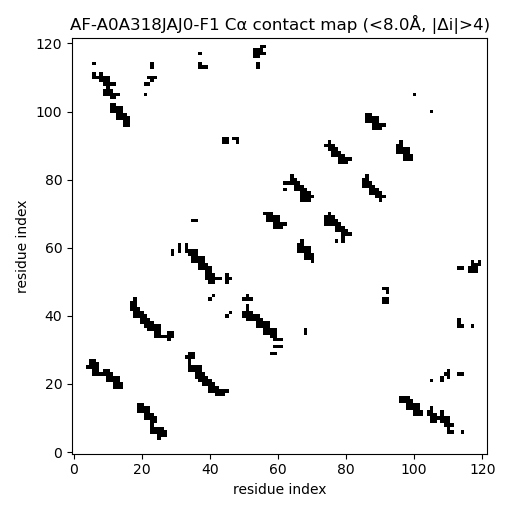39 4.631 -0.638 1.00 95.44 90 VAL A CA 1
ATOM 678 C C . VAL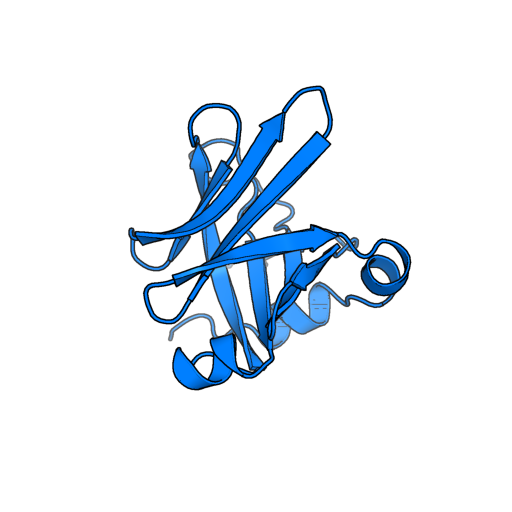 A 1 90 ? -7.649 4.766 -0.487 1.00 95.44 90 VAL A C 1
ATOM 680 O O . VAL A 1 90 ? -8.165 5.867 -0.330 1.00 95.44 90 VAL A O 1
ATOM 683 N N . TYR A 1 91 ? -8.368 3.651 -0.549 1.00 94.50 91 TYR A N 1
ATOM 684 C CA . TYR A 1 91 ? -9.821 3.599 -0.445 1.00 94.50 91 TYR A CA 1
ATOM 685 C C . TYR A 1 91 ? -10.230 2.934 0.869 1.00 94.50 91 TYR A C 1
ATOM 687 O O . TYR A 1 91 ? -10.253 1.702 0.977 1.00 94.50 91 TYR A O 1
ATOM 695 N N . LEU A 1 92 ? -10.566 3.762 1.856 1.00 90.12 92 LEU A N 1
ATOM 696 C CA . LEU A 1 92 ? -10.980 3.364 3.201 1.00 90.12 92 LEU A CA 1
ATOM 697 C C . LEU A 1 92 ? -12.349 3.953 3.512 1.00 90.12 92 LEU A C 1
ATOM 699 O O . LEU A 1 92 ? -12.638 5.078 3.121 1.00 90.12 92 LEU A O 1
ATOM 703 N N . ASP A 1 93 ? -13.197 3.175 4.187 1.00 83.44 93 ASP A N 1
ATOM 704 C CA . ASP A 1 93 ? -14.521 3.632 4.637 1.00 83.44 93 ASP A CA 1
ATOM 705 C C . ASP A 1 93 ? -15.381 4.268 3.517 1.00 83.44 93 ASP A C 1
ATOM 707 O O . ASP A 1 93 ? -16.040 5.289 3.679 1.00 83.44 93 ASP A O 1
ATOM 711 N N . GLY A 1 94 ? -15.303 3.706 2.304 1.00 84.75 94 GLY A N 1
ATOM 712 C CA . GLY A 1 94 ? -16.024 4.221 1.131 1.00 84.75 94 GLY A CA 1
ATOM 713 C C . GLY A 1 94 ? -15.487 5.542 0.562 1.00 84.75 94 GLY A C 1
ATOM 714 O O . GLY A 1 94 ? -16.076 6.076 -0.377 1.00 84.75 94 GLY A O 1
ATOM 715 N N . ARG A 1 95 ? -14.368 6.061 1.079 1.00 90.31 95 ARG A N 1
ATOM 716 C CA . ARG A 1 95 ? -13.748 7.327 0.668 1.00 90.31 95 ARG A CA 1
ATOM 717 C C . ARG A 1 95 ? -12.357 7.081 0.092 1.00 90.31 95 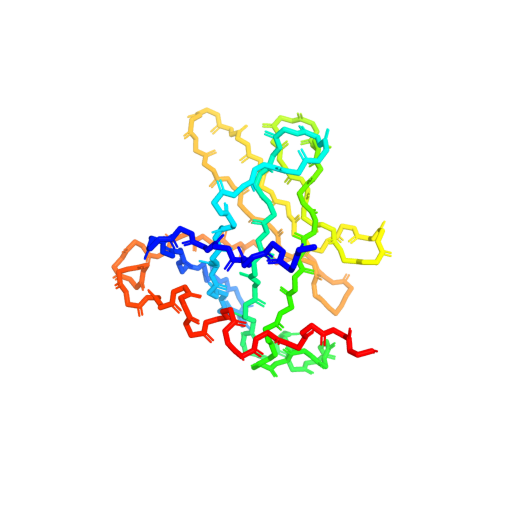ARG A C 1
ATOM 719 O O . ARG A 1 95 ? -11.652 6.162 0.498 1.00 90.31 95 ARG A O 1
ATOM 726 N N . GLY A 1 96 ? -11.968 7.897 -0.885 1.00 93.75 96 GLY A N 1
ATOM 727 C CA . GLY A 1 96 ? -10.624 7.886 -1.456 1.00 93.75 96 GLY A CA 1
ATOM 728 C C . GLY A 1 96 ? -9.765 8.972 -0.818 1.00 93.75 96 GLY A C 1
ATOM 729 O O . GLY A 1 96 ? -10.067 10.147 -0.992 1.00 93.75 96 GLY A O 1
ATOM 730 N N . ILE A 1 97 ? -8.699 8.585 -0.127 1.00 94.81 97 ILE A N 1
ATOM 731 C CA . ILE A 1 97 ? -7.782 9.479 0.583 1.00 94.81 97 ILE A CA 1
ATOM 732 C C . ILE A 1 97 ? -6.480 9.558 -0.211 1.00 94.81 97 ILE A C 1
ATOM 734 O O . ILE A 1 97 ? -5.878 8.530 -0.533 1.00 94.81 97 ILE A O 1
ATOM 738 N N . ALA A 1 98 ? -6.057 10.773 -0.557 1.00 95.50 98 ALA A N 1
ATOM 739 C CA . ALA A 1 98 ? -4.754 10.993 -1.171 1.00 95.50 98 ALA A CA 1
ATOM 740 C C . ALA A 1 98 ? -3.660 10.797 -0.118 1.00 95.50 98 ALA A C 1
ATOM 742 O O . ALA A 1 98 ? -3.745 11.351 0.976 1.00 95.50 98 ALA A O 1
ATOM 743 N N . ILE A 1 99 ? -2.636 10.018 -0.458 1.00 95.12 99 ILE A N 1
ATOM 744 C CA . ILE A 1 99 ? -1.499 9.753 0.426 1.00 95.12 99 ILE A CA 1
ATOM 745 C C . ILE A 1 99 ? -0.194 10.062 -0.307 1.00 95.12 99 ILE A C 1
ATOM 747 O O . ILE A 1 99 ? -0.096 9.929 -1.529 1.00 95.12 99 ILE A O 1
ATOM 751 N N . SER A 1 100 ? 0.820 10.480 0.437 1.00 93.12 100 SER A N 1
ATOM 752 C CA . SER A 1 100 ? 2.133 10.848 -0.091 1.00 93.12 100 SER A CA 1
ATOM 753 C C . SER A 1 100 ? 3.243 10.152 0.681 1.00 93.12 100 SER A C 1
ATOM 755 O O . SER A 1 100 ? 3.101 9.857 1.863 1.00 93.12 100 SER A O 1
ATOM 757 N N . GLU A 1 101 ? 4.359 9.878 0.009 1.00 92.69 101 GLU A N 1
ATOM 758 C CA . GLU A 1 101 ? 5.507 9.231 0.643 1.00 92.69 101 GLU A CA 1
ATOM 759 C C . GLU A 1 101 ? 6.269 10.200 1.554 1.00 92.69 101 GLU A C 1
ATOM 761 O O . GLU A 1 101 ? 6.766 11.234 1.102 1.00 92.69 101 GLU A O 1
ATOM 766 N N . VAL A 1 102 ? 6.443 9.819 2.819 1.00 93.50 102 VAL A N 1
ATOM 767 C CA . VAL A 1 102 ? 7.261 10.548 3.792 1.00 93.50 102 VAL A CA 1
ATOM 768 C C . VAL A 1 102 ? 8.627 9.877 3.876 1.00 93.50 102 VAL A C 1
ATOM 770 O O . VAL A 1 102 ? 8.869 8.985 4.688 1.00 93.50 102 VAL A O 1
ATOM 773 N N . ARG A 1 103 ? 9.550 10.319 3.015 1.00 88.50 103 ARG A N 1
ATOM 774 C CA . ARG A 1 103 ? 10.863 9.673 2.808 1.00 88.50 103 ARG A CA 1
ATOM 775 C C . ARG A 1 103 ? 11.681 9.459 4.083 1.00 88.50 103 ARG A C 1
ATOM 777 O O . ARG A 1 103 ? 12.384 8.459 4.178 1.00 88.50 103 ARG A O 1
ATOM 784 N N . VAL A 1 104 ? 11.599 10.381 5.043 1.00 89.69 104 VAL A N 1
ATOM 785 C CA . VAL A 1 104 ? 12.320 10.272 6.323 1.00 89.69 104 VAL A CA 1
ATOM 786 C C . VAL A 1 104 ? 11.810 9.070 7.123 1.00 89.69 104 VAL A C 1
ATOM 788 O O . VAL A 1 104 ? 12.604 8.252 7.572 1.00 89.69 104 VAL A O 1
ATOM 791 N N . ARG A 1 105 ? 10.485 8.894 7.198 1.00 89.81 105 ARG A N 1
ATOM 792 C CA . ARG A 1 105 ? 9.840 7.778 7.909 1.00 89.81 105 ARG A CA 1
ATOM 793 C C . ARG A 1 105 ? 9.942 6.455 7.149 1.00 89.81 105 ARG A C 1
ATOM 795 O O . ARG A 1 105 ? 9.933 5.398 7.769 1.00 89.81 105 ARG A O 1
ATOM 802 N N . SER A 1 106 ? 10.109 6.481 5.822 1.00 89.50 106 SER A N 1
ATOM 803 C CA . SER A 1 106 ? 10.339 5.263 5.024 1.00 89.50 106 SER A CA 1
ATOM 804 C C . SER A 1 106 ? 11.557 4.458 5.502 1.00 89.50 106 SER A C 1
ATOM 806 O O . SER A 1 106 ? 11.547 3.235 5.397 1.00 89.50 106 SER A O 1
ATOM 808 N N . GLN A 1 107 ? 12.580 5.115 6.064 1.00 86.81 107 GLN A N 1
ATOM 809 C CA . GLN A 1 107 ? 13.773 4.445 6.605 1.00 86.81 107 GLN A CA 1
ATOM 810 C C . GLN A 1 107 ? 13.500 3.681 7.910 1.00 86.81 107 GLN A C 1
ATOM 812 O O . GLN A 1 107 ? 14.252 2.777 8.266 1.00 86.81 107 GLN A O 1
ATOM 817 N N . GLU A 1 108 ? 12.427 4.034 8.617 1.00 87.81 108 GLU A N 1
ATOM 818 C CA . GLU A 1 108 ? 12.040 3.431 9.896 1.00 87.81 108 GLU A CA 1
ATOM 819 C C . GLU A 1 108 ? 11.117 2.223 9.715 1.00 87.81 108 GLU A C 1
ATOM 821 O O . GLU A 1 108 ? 10.972 1.403 10.627 1.00 87.81 108 GLU A O 1
ATOM 826 N N . VAL A 1 109 ? 10.504 2.093 8.534 1.00 88.25 109 VAL A N 1
ATOM 827 C CA . VAL A 1 109 ? 9.650 0.954 8.202 1.00 88.25 109 VAL A CA 1
ATOM 828 C C . VAL A 1 109 ? 10.483 -0.315 8.262 1.00 88.25 109 VAL A C 1
ATOM 830 O O . VAL A 1 109 ? 11.570 -0.398 7.691 1.00 88.25 109 VAL A O 1
ATOM 833 N N . ARG A 1 110 ? 9.951 -1.338 8.937 1.00 89.94 110 ARG A N 1
ATOM 834 C CA . ARG A 1 110 ? 10.604 -2.642 9.071 1.00 89.94 110 ARG A CA 1
ATOM 835 C C . ARG A 1 110 ? 9.829 -3.705 8.292 1.00 89.94 110 ARG A C 1
ATOM 837 O O . ARG A 1 110 ? 8.992 -4.387 8.885 1.00 89.94 110 ARG A O 1
ATOM 844 N N . PRO A 1 111 ? 10.115 -3.912 6.992 1.00 88.06 111 PRO A N 1
ATOM 845 C CA . PRO A 1 111 ? 9.383 -4.861 6.154 1.00 88.06 111 PRO A CA 1
ATOM 846 C C . PRO A 1 111 ? 9.267 -6.268 6.731 1.00 88.06 111 PRO A C 1
ATOM 848 O O . PRO A 1 111 ? 8.201 -6.874 6.669 1.00 88.06 111 PRO A O 1
ATOM 851 N N . LEU A 1 112 ? 10.331 -6.769 7.362 1.00 85.75 112 LEU A N 1
ATOM 852 C CA . LEU A 1 112 ? 10.309 -8.092 7.983 1.00 85.75 112 LEU A CA 1
ATOM 853 C C . LEU A 1 112 ? 9.288 -8.185 9.129 1.00 85.75 112 LEU A C 1
ATOM 855 O O . LEU A 1 112 ? 8.659 -9.222 9.293 1.00 85.75 112 LEU A O 1
ATOM 859 N N . HIS A 1 113 ? 9.087 -7.101 9.887 1.00 84.38 113 HIS A N 1
ATOM 860 C CA . HIS A 1 113 ? 8.094 -7.067 10.967 1.00 84.38 113 HIS A CA 1
ATOM 861 C C . HIS A 1 113 ? 6.673 -7.016 10.406 1.00 84.38 113 HIS A C 1
ATOM 863 O O . HIS A 1 113 ? 5.757 -7.578 10.995 1.00 84.38 113 HIS A O 1
ATOM 869 N N . LEU A 1 114 ? 6.484 -6.369 9.252 1.00 83.69 114 LEU A N 1
ATOM 870 C CA . LEU A 1 114 ? 5.210 -6.418 8.541 1.00 83.69 114 LEU A CA 1
ATOM 871 C C . LEU A 1 114 ? 4.910 -7.840 8.068 1.00 83.69 114 LEU A C 1
ATOM 873 O O . LEU A 1 114 ? 3.786 -8.299 8.227 1.00 83.69 114 LEU A O 1
ATOM 877 N N . LEU A 1 115 ? 5.908 -8.556 7.549 1.00 84.50 115 LEU A N 1
ATOM 878 C CA . LEU A 1 115 ? 5.738 -9.943 7.123 1.00 84.50 115 LEU A CA 1
ATOM 879 C C . LEU A 1 115 ? 5.372 -10.867 8.290 1.00 84.50 115 LEU A C 1
ATOM 881 O O . LEU A 1 115 ? 4.406 -11.614 8.181 1.00 84.50 115 LEU A O 1
ATOM 885 N N . THR A 1 116 ? 6.076 -10.789 9.421 1.00 82.62 116 THR A N 1
ATOM 886 C CA . THR A 1 116 ? 5.775 -11.641 10.586 1.00 82.62 116 THR A CA 1
ATOM 887 C C . THR A 1 116 ? 4.455 -11.286 11.267 1.00 82.62 116 THR A C 1
ATOM 889 O O . THR A 1 116 ? 3.804 -12.165 11.823 1.00 82.62 116 THR A O 1
ATOM 892 N N . ALA A 1 117 ? 4.047 -10.015 11.221 1.00 78.69 117 ALA A N 1
ATOM 893 C CA . ALA A 1 117 ? 2.752 -9.559 11.721 1.00 78.69 117 ALA A CA 1
ATOM 894 C C . ALA A 1 117 ? 1.612 -9.757 10.712 1.00 78.69 117 ALA A C 1
ATOM 896 O O . ALA A 1 117 ? 0.449 -9.525 11.053 1.00 78.69 117 ALA A O 1
ATOM 897 N N . SER A 1 118 ? 1.925 -10.128 9.465 1.00 75.69 118 SER A N 1
ATOM 898 C CA . SER A 1 118 ? 0.900 -10.387 8.469 1.00 75.69 118 SER A CA 1
ATOM 899 C C . SER A 1 118 ? 0.096 -11.596 8.915 1.00 75.69 118 SER A C 1
ATOM 901 O O . SER A 1 118 ? 0.625 -12.665 9.217 1.00 75.69 118 SER A O 1
ATOM 903 N N . THR A 1 119 ? -1.212 -11.401 9.005 1.00 62.00 119 THR A N 1
ATOM 904 C CA . THR A 1 119 ? -2.131 -12.518 9.161 1.00 62.00 119 THR A CA 1
ATOM 905 C C . THR A 1 119 ? -2.258 -13.132 7.777 1.00 62.00 119 THR A C 1
ATOM 907 O O . THR A 1 119 ? -3.162 -12.797 7.016 1.00 62.00 119 THR A O 1
ATOM 910 N N . GLU A 1 120 ? -1.303 -13.989 7.403 1.00 51.47 120 GLU A N 1
ATOM 911 C CA . GLU A 1 120 ? -1.600 -15.001 6.395 1.00 51.47 120 GLU A CA 1
ATOM 912 C C . GLU A 1 120 ? -2.827 -15.742 6.923 1.00 51.47 120 GLU A C 1
ATOM 914 O O . GLU A 1 120 ? -2.789 -16.335 8.005 1.00 51.47 120 GLU A O 1
ATOM 919 N N . GLY A 1 121 ? -3.957 -15.575 6.232 1.00 43.31 121 GLY A N 1
ATOM 920 C CA . GLY A 1 121 ? -5.174 -16.296 6.558 1.00 43.31 121 GLY A CA 1
ATOM 921 C C . GLY A 1 121 ? -4.830 -17.776 6.655 1.00 43.31 121 GLY A C 1
ATOM 922 O O . GLY A 1 121 ? -4.353 -18.357 5.682 1.00 43.31 121 GLY A O 1
ATOM 923 N N . LYS A 1 122 ? -5.009 -18.342 7.850 1.00 30.14 122 LYS A N 1
ATOM 924 C CA . LYS A 1 122 ? -5.213 -19.781 7.984 1.00 30.14 122 LYS A CA 1
ATOM 925 C C . LYS A 1 122 ? -6.465 -20.181 7.217 1.00 30.14 122 LYS A C 1
ATOM 927 O O . LYS A 1 122 ? -7.426 -19.376 7.230 1.00 30.14 122 LYS A O 1
#

Foldseek 3Di:
DPPPFAWDQFWWWKDWDFKIKIKIWTPDADPQRHTKIWIAMAGPLCVLQVRHRATEIWDWDDDVQFTFTDDPNDGAKTWHQDPNDTWIWGQGPNDITTMDTPPVCSNVRGNVVSVVRHCPDD

Solvent-accessible surface area (backbone atoms only — not comparable to full-atom values): 6507 Å² total; per-residue (Å²): 130,87,77,78,88,50,58,32,80,67,21,41,26,34,39,38,83,52,32,40,34,40,36,21,35,36,64,58,62,46,99,75,71,32,53,27,34,38,41,32,31,30,44,63,43,25,46,75,52,72,42,46,74,41,27,42,76,27,49,40,38,88,36,90,72,33,36,26,30,21,48,95,90,38,78,36,32,38,38,40,55,54,97,90,41,80,47,34,37,37,54,44,73,94,39,79,42,59,34,45,76,42,70,77,56,12,73,71,37,54,20,70,58,48,59,74,57,32,67,74,80,125

Secondary structure (DSSP, 8-state):
------EEEEEEEEEETTEEEEEEEEEEE-TTSSEEEEEEEESHHHHHTT-TT-EEEEEEEEETTEEEEEETTEEEEEEEEETTEEEEEEEETTEEEEEEE-HHHHTT--HHHHHHHB----